Protein 5YQI (pdb70)

Secondary structure (DSSP, 8-state):
--SGGGEEEEEEESS-HHHHHHHHHSS-THHHHHHHHHTT-BSPPPPPS-HHHHSEEEEEEEEE----SEEEEEEEEEEEEEETTTEEEEEEEEE-TTSTTTTSEEEEEEEEEEEETTTEEEEEEEEEEEESS--TTHHHHHHHHHHHHHHHHHHHHHHHHHHTT-

Solvent-accessible surface area: 8958 Å² total; per-residue (Å²): 62,94,61,128,118,62,45,24,55,97,19,64,1,139,6,47,0,14,118,0,0,65,20,4,3,8,145,74,26,58,71,18,48,101,0,5,139,37,21,144,6,80,124,39,40,116,7,41,85,55,0,47,100,126,106,77,4,81,17,12,19,10,46,60,114,182,45,52,89,104,7,104,2,71,6,39,5,35,21,85,70,75,54,64,157,73,73,0,43,0,35,11,40,22,67,15,67,95,24,64,27,0,116,31,8,20,10,38,11,2,18,38,0,32,102,48,157,137,95,7,0,72,0,12,0,32,3,14,20,64,54,117,26,157,16,221,49,74,89,94,25,72,137,46,27,57,61,30,23,38,92,28,4,145,45,4,21,45,21,0,131,112,24,42,86,180

GO terms:
  GO:0160219 cortical endoplasmic reticulum membrane (C, IDA)
  GO:0032541 cortical endoplasmic reticulum (C, IDA)
  GO:0005739 mitochondrion (C, IDA)
  GO:0032934 sterol binding (F, IDA)
  GO:0120015 sterol transfer activity (F, IDA)
  GO:0071944 cell periphery (C, HDA)
  GO:0005737 cytoplasm (C, HDA)
  GO:0015918 sterol transport (P, IMP)
  GO:0032366 intracellular sterol transport (P, IMP)
  GO:0031966 mitochondrial membrane (C, EXP)
  GO:0005789 endoplasmic reticulum membrane (C, EXP)

Nearest PDB structures (foldseek):
  5yqi-assembly1_A  TM=1.006E+00  e=1.179E-33  Saccharomyces cerevisiae
  6cay-assembly1_A  TM=9.845E-01  e=1.698E-27  Saccharomyces cerevisiae
  5yqp-assembly2_B  TM=9.545E-01  e=2.432E-17  Saccharomyces cerevisiae S288C
  5ys0-assembly1_A  TM=9.633E-01  e=7.096E-16  Saccharomyces cerevisiae S288C
  6byd-assembly1_A  TM=9.508E-01  e=9.999E-16  Saccharomyces cerevisiae S288C

Structure (mmCIF, N/CA/C/O backbone):
data_5YQI
#
_entry.id   5YQI
#
_cell.length_a   33.433
_cell.length_b   59.505
_cell.length_c   84.290
_cell.angle_alpha   90.00
_cell.angle_beta   90.00
_cell.angle_gamma   90.00
#
_symmetry.space_group_name_H-M   'P 21 21 21'
#
loop_
_entity.id
_entity.type
_entity.pdbx_description
1 polymer 'Membrane-anchored lipid-binding protein YSP2'
2 water water
#
loop_
_atom_site.group_PDB
_atom_site.id
_atom_site.type_symbol
_atom_site.label_atom_id
_atom_site.label_alt_id
_atom_site.label_comp_id
_atom_site.label_asym_id
_atom_site.label_entity_id
_atom_site.label_seq_id
_atom_site.pdbx_PDB_ins_code
_atom_site.Cartn_x
_atom_site.Cartn_y
_atom_site.Cartn_z
_atom_site.occupancy
_atom_site.B_iso_or_equiv
_atom_site.auth_seq_id
_atom_site.auth_comp_id
_atom_site.auth_asym_id
_atom_site.auth_atom_id
_atom_site.pdbx_PDB_model_num
ATOM 1 N N . ALA A 1 3 ? 8.668 -14.561 -11.176 1.00 42.49 848 ALA A N 1
ATOM 2 C CA . ALA A 1 3 ? 9.139 -13.190 -11.027 1.00 44.87 848 ALA A CA 1
ATOM 3 C C . ALA A 1 3 ? 10.537 -13.132 -10.419 1.00 39.83 848 ALA A C 1
ATOM 4 O O . ALA A 1 3 ? 11.383 -12.335 -10.836 1.00 36.97 848 ALA A O 1
ATOM 6 N N . MET A 1 4 ? 10.775 -13.984 -9.430 1.00 33.57 849 MET A N 1
ATOM 7 C CA . MET A 1 4 ? 12.049 -14.005 -8.715 1.00 28.09 849 MET A CA 1
ATOM 8 C C . MET A 1 4 ? 12.931 -15.136 -9.236 1.00 29.23 849 MET A C 1
ATOM 9 O O . MET A 1 4 ? 13.257 -16.073 -8.530 1.00 28.46 84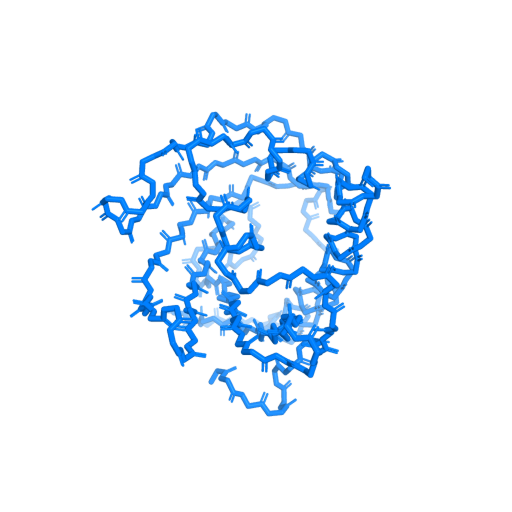9 MET A O 1
ATOM 14 N N . ASP A 1 5 ? 13.312 -15.044 -10.502 1.00 30.07 850 ASP A N 1
ATOM 15 C CA . ASP A 1 5 ? 14.150 -16.071 -11.103 1.00 32.11 850 ASP A CA 1
ATOM 16 C C . ASP A 1 5 ? 15.329 -15.406 -11.801 1.00 32.05 850 ASP A C 1
ATOM 17 O O . ASP A 1 5 ? 15.416 -14.179 -11.896 1.00 27.35 850 ASP A O 1
ATOM 22 N N . ASN A 1 6 ? 16.254 -16.233 -12.286 1.00 30.62 851 ASN A N 1
ATOM 23 C CA . ASN A 1 6 ? 17.476 -15.693 -12.864 1.00 28.26 851 ASN A CA 1
ATOM 24 C C . ASN A 1 6 ? 17.194 -14.858 -14.109 1.00 28.36 851 ASN A C 1
ATOM 25 O O . ASN A 1 6 ? 17.924 -13.898 -14.384 1.00 28.91 851 ASN A O 1
ATOM 30 N N . ASP A 1 7 ? 16.139 -15.193 -14.860 1.00 28.59 852 ASP A N 1
ATOM 31 C CA . ASP A 1 7 ? 15.770 -14.405 -16.033 1.00 32.79 852 ASP A CA 1
ATOM 32 C C . ASP A 1 7 ? 15.447 -12.964 -15.670 1.00 27.34 852 ASP A C 1
ATOM 33 O O . ASP A 1 7 ? 15.591 -12.065 -16.506 1.00 29.63 852 ASP A O 1
ATOM 38 N N . HIS A 1 8 ? 15.009 -12.721 -14.437 1.00 26.49 853 HIS A N 1
ATOM 39 C CA . HIS A 1 8 ? 14.546 -11.398 -14.039 1.00 25.44 853 HIS A CA 1
ATOM 40 C C . HIS A 1 8 ? 15.425 -10.784 -12.960 1.00 25.15 853 HIS A C 1
ATOM 41 O O . HIS A 1 8 ? 15.045 -9.780 -12.351 1.00 22.40 853 HIS A O 1
ATOM 48 N N . LEU A 1 9 ? 16.611 -11.345 -12.745 1.00 23.75 854 LEU A N 1
ATOM 49 C CA . LEU A 1 9 ? 17.531 -10.835 -11.737 1.00 22.60 854 LEU A CA 1
ATOM 50 C C . LEU A 1 9 ? 18.221 -9.576 -12.247 1.00 24.21 854 LEU A C 1
ATOM 51 O O . LEU A 1 9 ? 18.920 -9.602 -13.266 1.00 23.55 854 LEU A O 1
ATOM 56 N N . VAL A 1 10 ? 18.021 -8.472 -11.536 1.00 22.34 855 VAL A N 1
ATOM 57 C CA . VAL A 1 10 ? 18.691 -7.226 -11.877 1.00 20.76 855 VAL A CA 1
ATOM 58 C C . VAL A 1 10 ? 20.099 -7.198 -11.298 1.00 25.22 855 VAL A C 1
ATOM 59 O O . VAL A 1 10 ? 21.073 -6.938 -12.013 1.00 24.57 855 VAL A O 1
ATOM 63 N N . ILE A 1 11 ? 20.229 -7.480 -10.001 1.00 23.24 856 ILE A N 1
ATOM 64 C CA . ILE A 1 11 ? 21.525 -7.384 -9.340 1.00 22.41 856 ILE A CA 1
ATOM 65 C C . ILE A 1 11 ? 21.481 -8.116 -8.010 1.00 23.17 856 ILE A C 1
ATOM 66 O O . ILE A 1 11 ? 20.417 -8.252 -7.393 1.00 23.84 856 ILE A O 1
ATOM 71 N N . GLU A 1 12 ? 22.632 -8.634 -7.593 1.00 25.19 857 GLU A N 1
ATOM 72 C CA . 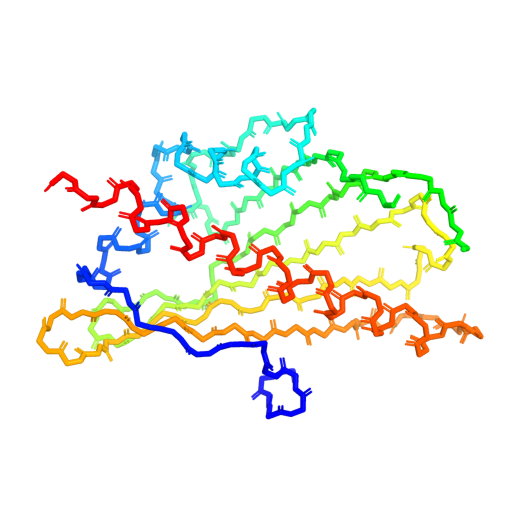GLU A 1 12 ? 22.889 -9.062 -6.224 1.00 23.88 857 GLU A CA 1
ATOM 73 C C . GLU A 1 12 ? 24.075 -8.236 -5.764 1.00 26.45 857 GLU A C 1
ATOM 74 O O . GLU A 1 12 ? 25.118 -8.235 -6.428 1.00 26.38 857 GLU A O 1
ATOM 80 N N . ALA A 1 13 ? 23.914 -7.516 -4.655 1.00 23.11 858 ALA A N 1
ATOM 81 C CA . ALA A 1 13 ? 24.935 -6.585 -4.208 1.00 23.00 858 ALA A CA 1
ATOM 82 C C . ALA A 1 13 ? 25.052 -6.640 -2.695 1.00 24.28 858 ALA A C 1
ATOM 83 O O . ALA A 1 13 ? 24.088 -6.942 -1.988 1.00 24.28 858 ALA A O 1
ATOM 85 N N . ASN A 1 14 ? 26.247 -6.336 -2.205 1.00 24.53 859 ASN A N 1
ATOM 86 C CA . ASN A 1 14 ? 26.509 -6.276 -0.779 1.00 26.15 859 ASN A CA 1
ATOM 87 C C . ASN A 1 14 ? 26.482 -4.831 -0.303 1.00 26.02 859 ASN A C 1
ATOM 88 O O . ASN A 1 14 ? 26.978 -3.931 -0.989 1.00 27.26 859 ASN A O 1
ATOM 93 N N . ILE A 1 15 ? 25.920 -4.613 0.883 1.00 24.29 860 ILE A N 1
ATOM 94 C CA . ILE A 1 15 ? 25.934 -3.304 1.527 1.00 25.81 860 ILE A CA 1
ATOM 95 C C . ILE A 1 15 ? 26.550 -3.475 2.908 1.00 28.50 860 ILE A C 1
ATOM 96 O O . ILE A 1 15 ? 26.154 -4.375 3.657 1.00 24.06 860 ILE A O 1
ATOM 101 N N . ASN A 1 16 ? 27.527 -2.625 3.236 1.00 27.36 861 ASN A N 1
ATOM 102 C CA . ASN A 1 16 ? 28.342 -2.799 4.443 1.00 29.41 861 ASN A CA 1
ATOM 103 C C . ASN A 1 16 ? 27.643 -2.229 5.680 1.00 28.67 861 ASN A C 1
ATOM 104 O O . ASN A 1 16 ? 28.152 -1.344 6.372 1.00 29.25 861 ASN A O 1
ATOM 109 N N . ALA A 1 17 ? 26.460 -2.769 5.963 1.00 22.32 862 ALA A N 1
ATOM 110 C CA . ALA A 1 17 ? 25.677 -2.379 7.129 1.00 22.79 862 ALA A CA 1
ATOM 111 C C . ALA A 1 17 ? 24.767 -3.528 7.505 1.00 22.86 862 ALA A C 1
ATOM 112 O O . ALA A 1 17 ? 24.438 -4.361 6.648 1.00 22.52 862 ALA A O 1
ATOM 114 N N . PRO A 1 18 ? 24.343 -3.622 8.763 1.00 21.41 863 PRO A N 1
ATOM 115 C CA . PRO A 1 18 ? 23.451 -4.711 9.170 1.00 21.07 863 PRO A CA 1
ATOM 116 C C . PRO A 1 18 ? 22.068 -4.605 8.537 1.00 21.70 863 PRO A C 1
ATOM 117 O O . PRO A 1 18 ? 21.621 -3.531 8.122 1.00 21.22 863 PRO A O 1
ATOM 121 N N . LEU A 1 19 ? 21.394 -5.760 8.486 1.00 21.70 864 LEU A N 1
ATOM 122 C CA . LEU A 1 19 ? 20.121 -5.891 7.776 1.00 21.15 864 LEU A CA 1
ATOM 123 C C . LEU A 1 19 ? 19.101 -4.855 8.236 1.00 22.86 864 LEU A C 1
ATOM 124 O O . LEU A 1 19 ? 18.471 -4.180 7.413 1.00 20.27 864 LEU A O 1
ATOM 129 N N . GLY A 1 20 ? 18.924 -4.708 9.553 1.00 21.71 865 GLY A N 1
ATOM 130 C CA . GLY A 1 20 ? 17.895 -3.806 10.042 1.00 22.27 865 GLY A CA 1
ATOM 131 C C . GLY A 1 20 ? 18.196 -2.355 9.726 1.00 20.19 865 GLY A C 1
ATOM 132 O O . GLY A 1 20 ? 17.286 -1.562 9.461 1.00 22.30 865 GLY A O 1
ATOM 133 N N . LYS A 1 21 ? 19.476 -1.986 9.748 1.00 22.56 866 LYS A N 1
ATOM 134 C CA . LYS A 1 21 ? 19.846 -0.607 9.438 1.00 21.96 866 LYS A CA 1
ATOM 135 C C . LYS A 1 21 ? 19.579 -0.277 7.975 1.00 22.71 866 LYS A C 1
ATOM 136 O O . LYS A 1 21 ? 19.028 0.787 7.666 1.00 20.67 866 LYS A O 1
ATOM 142 N N . VAL A 1 22 ? 19.946 -1.183 7.061 1.00 19.17 867 VAL A N 1
ATOM 143 C CA . VAL A 1 22 ? 19.708 -0.939 5.637 1.00 17.55 867 VAL A CA 1
ATOM 144 C C . VAL A 1 22 ? 18.212 -0.830 5.357 1.00 19.72 867 VAL A C 1
ATOM 145 O O . VAL A 1 22 ? 17.752 0.107 4.691 1.00 19.45 867 VAL A O 1
ATOM 149 N N . VAL A 1 23 ? 17.431 -1.791 5.858 1.00 18.78 868 VAL A N 1
ATOM 150 C CA . VAL A 1 23 ? 15.997 -1.797 5.581 1.00 18.68 868 VAL A CA 1
ATOM 151 C C . VAL A 1 23 ? 15.325 -0.568 6.190 1.00 18.38 868 VAL A C 1
ATOM 152 O O . VAL A 1 23 ? 14.522 0.100 5.529 1.00 18.90 868 VAL A O 1
ATOM 156 N N . ASN A 1 24 ? 15.666 -0.226 7.445 1.00 17.20 869 ASN A N 1
ATOM 157 C CA . ASN A 1 24 ? 15.008 0.909 8.085 1.00 16.84 869 ASN A CA 1
ATOM 158 C C . ASN A 1 24 ? 15.500 2.240 7.527 1.00 16.88 869 ASN A C 1
ATOM 159 O O . ASN A 1 24 ? 14.761 3.229 7.565 1.00 18.58 869 ASN A O 1
ATOM 164 N N . LEU A 1 25 ? 16.720 2.282 6.977 1.00 17.43 870 LEU A N 1
ATOM 165 C CA . LEU A 1 25 ? 17.156 3.479 6.260 1.00 17.94 870 LEU A CA 1
ATOM 166 C C . LEU A 1 25 ? 16.217 3.780 5.101 1.00 16.89 870 LEU A C 1
ATOM 167 O O . LEU A 1 25 ? 15.833 4.936 4.881 1.00 16.10 870 LEU A O 1
ATOM 172 N N . LEU A 1 26 ? 15.816 2.744 4.361 1.00 16.62 871 LEU A N 1
ATOM 173 C CA . LEU A 1 26 ? 15.042 2.904 3.137 1.00 16.73 871 LEU A CA 1
ATOM 174 C C . LEU A 1 26 ? 13.545 2.954 3.369 1.00 14.50 871 LEU A C 1
ATOM 175 O O . LEU A 1 26 ? 12.832 3.562 2.570 1.00 15.53 871 LEU A O 1
ATOM 180 N N . TYR A 1 27 ? 13.051 2.320 4.435 1.00 15.96 872 TYR A N 1
ATOM 181 C CA . TYR A 1 27 ? 11.620 2.101 4.605 1.00 17.04 872 TYR A CA 1
ATOM 182 C C . TYR A 1 27 ? 11.113 2.580 5.961 1.00 18.61 872 TYR A C 1
ATOM 183 O O . TYR A 1 27 ? 9.916 2.436 6.251 1.00 19.33 872 TYR A O 1
ATOM 192 N N . GLY A 1 28 ? 11.979 3.156 6.782 1.00 17.35 873 GLY A N 1
ATOM 193 C CA . GLY A 1 28 ? 11.582 3.678 8.074 1.00 18.45 873 GLY A CA 1
ATOM 194 C C . GLY A 1 28 ? 10.959 5.057 8.009 1.00 17.51 873 GLY A C 1
ATOM 195 O O . GLY A 1 28 ? 10.464 5.517 6.974 1.00 17.22 873 GLY A O 1
ATOM 196 N N . GLU A 1 29 ? 11.003 5.738 9.154 1.00 18.11 874 GLU A N 1
ATOM 197 C CA . GLU A 1 29 ? 10.256 6.975 9.316 1.00 18.35 874 GLU A CA 1
ATOM 198 C C . GLU A 1 29 ? 10.985 8.204 8.803 1.00 19.78 874 GLU A C 1
ATOM 199 O O . GLU A 1 29 ? 10.374 9.279 8.749 1.00 20.63 874 GLU A O 1
ATOM 205 N N . ASP A 1 30 ? 12.268 8.095 8.471 1.00 19.56 875 ASP A N 1
ATOM 206 C CA . ASP A 1 30 ? 12.996 9.212 7.864 1.00 17.93 875 ASP A CA 1
ATOM 207 C C . ASP A 1 30 ? 13.030 8.947 6.370 1.00 17.59 875 ASP A C 1
ATOM 208 O O . ASP A 1 30 ? 13.895 8.222 5.873 1.00 18.45 875 ASP A O 1
ATOM 213 N N . VAL A 1 31 ? 12.065 9.534 5.658 1.00 18.07 876 VAL A N 1
ATOM 214 C CA . VAL A 1 31 ? 11.954 9.282 4.223 1.00 15.90 876 VAL A CA 1
ATOM 215 C C . VAL A 1 31 ? 12.934 10.111 3.418 1.00 17.16 876 VAL A C 1
ATOM 216 O O . VAL A 1 31 ? 12.978 9.974 2.188 1.00 18.22 876 VAL A O 1
ATOM 220 N N . SER A 1 32 ? 13.728 10.967 4.064 1.00 17.48 877 SER A N 1
ATOM 221 C CA . SER A 1 32 ? 14.657 11.795 3.309 1.00 18.37 877 SER A CA 1
ATOM 222 C C . SER A 1 32 ? 15.681 10.954 2.561 1.00 19.20 877 SER A C 1
ATOM 223 O O . SER A 1 32 ? 16.152 11.364 1.494 1.00 18.69 877 SER A O 1
ATOM 226 N N . TYR A 1 33 ? 16.026 9.775 3.086 1.00 16.49 878 TYR A N 1
ATOM 227 C CA . TYR A 1 33 ? 17.027 8.951 2.422 1.00 15.83 878 TYR A CA 1
ATOM 228 C C . TYR A 1 33 ? 16.497 8.391 1.110 1.00 17.36 878 TYR A C 1
ATOM 229 O O . TYR A 1 33 ? 17.191 8.443 0.091 1.00 16.68 878 TYR A O 1
ATOM 238 N N . TYR A 1 34 ? 15.273 7.845 1.104 1.00 15.75 879 TYR A N 1
ATOM 239 C CA . TYR A 1 34 ? 14.751 7.365 -0.173 1.00 17.06 879 TYR A CA 1
ATOM 240 C C . TYR A 1 34 ? 14.471 8.523 -1.118 1.00 16.66 879 TYR A C 1
ATOM 241 O O . TYR A 1 34 ? 14.663 8.391 -2.331 1.00 17.08 879 TYR A O 1
ATOM 250 N N . GLU A 1 35 ? 14.068 9.685 -0.591 1.00 17.01 880 GLU A N 1
ATOM 251 C CA . GLU A 1 35 ? 13.878 10.836 -1.469 1.00 17.44 880 GLU A CA 1
ATOM 252 C C . GLU A 1 35 ? 15.199 11.262 -2.101 1.00 18.14 880 GLU A C 1
ATOM 253 O O . GLU A 1 35 ? 15.250 11.576 -3.300 1.00 18.36 880 GLU A O 1
ATOM 259 N N . ARG A 1 36 ? 16.289 11.198 -1.335 1.00 17.41 881 ARG A N 1
ATOM 260 C CA . ARG A 1 36 ? 17.611 11.485 -1.879 1.00 17.13 881 ARG A CA 1
ATOM 261 C C . ARG A 1 36 ? 17.968 10.510 -2.994 1.00 20.37 881 A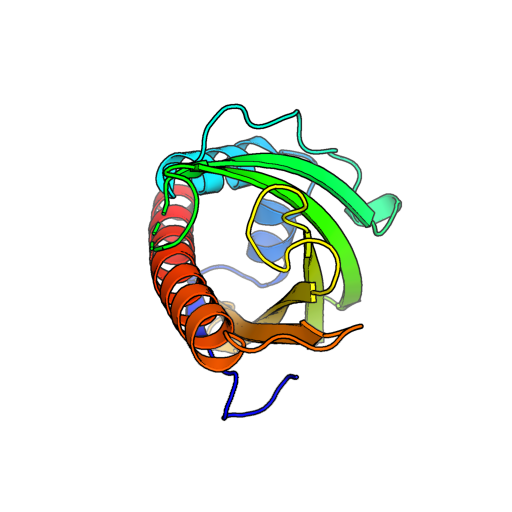RG A C 1
ATOM 262 O O . ARG A 1 36 ? 18.530 10.898 -4.030 1.00 20.02 881 ARG A O 1
ATOM 270 N N . ILE A 1 37 ? 17.657 9.228 -2.795 1.00 16.32 882 ILE A N 1
ATOM 271 C CA . ILE A 1 37 ? 17.936 8.228 -3.823 1.00 16.90 882 ILE A CA 1
ATOM 272 C C . ILE A 1 37 ? 17.153 8.542 -5.091 1.00 18.78 882 ILE A C 1
ATOM 273 O O . ILE A 1 37 ? 17.694 8.499 -6.204 1.00 17.04 882 ILE A O 1
ATOM 278 N N . LEU A 1 38 ? 15.873 8.884 -4.943 1.00 16.63 883 LEU A N 1
ATOM 279 C CA . LEU A 1 38 ? 15.049 9.168 -6.109 1.00 18.11 883 LEU A CA 1
ATOM 280 C C . LEU A 1 38 ? 15.586 10.371 -6.878 1.00 17.77 883 LEU A C 1
ATOM 281 O O . LEU A 1 38 ? 15.616 10.367 -8.114 1.00 19.55 883 LEU A O 1
ATOM 286 N N . LYS A 1 39 ? 16.047 11.401 -6.159 1.00 17.83 884 LYS A N 1
ATOM 287 C CA . LYS A 1 39 ? 16.624 12.558 -6.841 1.00 19.07 884 LYS A CA 1
ATOM 288 C C . LYS A 1 39 ? 17.933 12.205 -7.529 1.00 19.10 884 LYS A C 1
ATOM 289 O O . LYS A 1 39 ? 18.189 12.661 -8.655 1.00 19.85 884 LYS A O 1
ATOM 295 N N . ALA A 1 40 ? 18.765 11.388 -6.881 1.00 19.76 885 ALA A N 1
ATOM 296 C CA . ALA A 1 40 ? 19.997 10.923 -7.505 1.00 18.74 885 ALA A CA 1
ATOM 297 C C . ALA A 1 40 ? 19.716 10.134 -8.775 1.00 20.25 885 ALA A C 1
ATOM 298 O O . ALA A 1 40 ? 20.535 10.142 -9.701 1.00 21.06 885 ALA A O 1
ATOM 300 N N . GLN A 1 41 ? 18.565 9.457 -8.842 1.00 19.12 886 GLN A N 1
ATOM 301 C CA . GLN A 1 41 ? 18.151 8.708 -10.026 1.00 19.61 886 GLN A CA 1
ATOM 302 C C . GLN A 1 41 ? 17.535 9.600 -11.093 1.00 24.07 886 GLN A C 1
ATOM 303 O O . GLN A 1 41 ? 17.060 9.079 -12.112 1.00 22.39 886 GLN A O 1
ATOM 309 N N . LYS A 1 42 ? 17.535 10.919 -10.866 1.00 21.53 887 LYS A N 1
ATOM 310 C CA . LYS A 1 42 ? 17.104 11.948 -11.812 1.00 21.16 887 LYS A CA 1
ATOM 311 C C . LYS A 1 42 ? 15.590 12.092 -11.863 1.00 25.75 887 LYS A C 1
ATOM 312 O O . LYS A 1 42 ? 15.056 12.725 -12.782 1.00 26.15 887 LYS A O 1
ATOM 318 N N . ASN A 1 43 ? 14.876 11.545 -10.884 1.00 21.26 888 ASN A N 1
ATOM 319 C CA . ASN A 1 43 ? 13.449 11.795 -10.766 1.00 21.12 888 ASN A CA 1
ATOM 320 C C . ASN A 1 43 ? 13.201 13.152 -10.120 1.00 24.07 888 ASN A C 1
ATOM 321 O O . ASN A 1 43 ? 14.050 13.700 -9.415 1.00 22.35 888 ASN A O 1
ATOM 326 N N . PHE A 1 44 ? 12.017 13.694 -10.375 1.00 22.79 889 PHE A N 1
ATOM 327 C CA . PHE A 1 44 ? 11.650 14.988 -9.820 1.00 26.01 889 PHE A CA 1
ATOM 328 C C . PHE A 1 44 ? 10.145 15.007 -9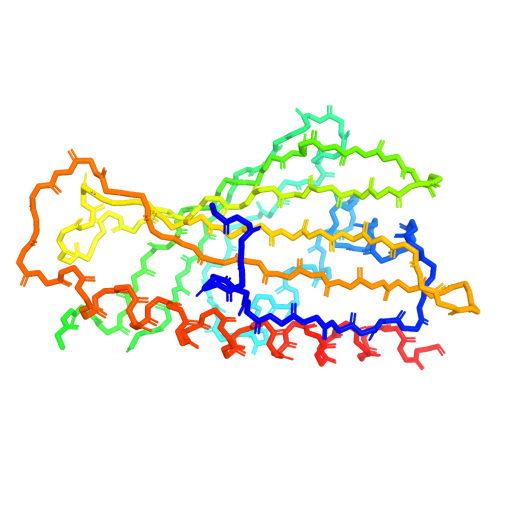.601 1.00 25.87 889 PHE A C 1
ATOM 329 O O . PHE A 1 44 ? 9.443 14.035 -9.896 1.00 24.64 889 PHE A O 1
ATOM 337 N N . GLU A 1 45 ? 9.648 16.126 -9.077 1.00 28.35 890 GLU A N 1
ATOM 338 C CA . GLU A 1 45 ? 8.237 16.245 -8.705 1.00 29.27 890 GLU A CA 1
ATOM 339 C C . GLU A 1 45 ? 7.815 15.094 -7.789 1.00 22.34 890 GLU A C 1
ATOM 340 O O . GLU A 1 45 ? 6.744 14.506 -7.943 1.00 26.62 890 GLU A O 1
ATOM 346 N N . ILE A 1 46 ? 8.676 14.768 -6.830 1.00 25.78 891 ILE A N 1
ATOM 347 C CA . ILE A 1 46 ? 8.441 13.632 -5.939 1.00 23.92 891 ILE A CA 1
ATOM 348 C C . ILE A 1 46 ? 7.432 14.038 -4.874 1.00 22.75 891 ILE A C 1
ATOM 349 O O . ILE A 1 46 ? 7.682 14.968 -4.102 1.00 28.04 891 ILE A O 1
ATOM 354 N N . SER A 1 47 ? 6.309 13.324 -4.803 1.00 21.81 892 SER A N 1
ATOM 355 C CA . SER A 1 47 ? 5.330 13.612 -3.766 1.00 22.99 892 SER A CA 1
ATOM 356 C C . SER A 1 47 ? 5.849 13.099 -2.423 1.00 24.08 892 SER A C 1
ATOM 357 O O . SER A 1 47 ? 6.718 12.230 -2.379 1.00 25.19 892 SER A O 1
ATOM 360 N N . PRO A 1 48 ? 5.358 13.644 -1.311 1.00 25.49 893 PRO A N 1
ATOM 361 C CA . PRO A 1 48 ? 5.890 13.233 -0.002 1.00 24.61 893 PRO A CA 1
ATOM 362 C C . PRO A 1 48 ? 5.729 11.735 0.228 1.00 23.44 893 PRO A C 1
ATOM 363 O O . PRO A 1 48 ? 4.628 11.191 0.130 1.00 25.10 893 PRO A O 1
ATOM 367 N N . ILE A 1 49 ? 6.840 11.067 0.514 1.00 22.49 894 ILE A N 1
ATOM 368 C CA . ILE A 1 49 ? 6.802 9.626 0.762 1.00 18.42 894 ILE A CA 1
ATOM 369 C C . ILE A 1 49 ? 6.205 9.393 2.159 1.00 20.48 894 ILE A C 1
ATOM 370 O O . ILE A 1 49 ? 6.678 9.997 3.126 1.00 21.25 894 ILE A O 1
ATOM 375 N N . PRO A 1 50 ? 5.182 8.561 2.282 1.00 18.26 895 PRO A N 1
ATOM 376 C CA . PRO A 1 50 ? 4.635 8.269 3.615 1.00 18.63 895 PRO A CA 1
ATOM 377 C C . PRO A 1 50 ? 5.712 7.710 4.527 1.00 19.20 895 PRO A C 1
ATOM 378 O O . PRO A 1 50 ? 6.527 6.885 4.116 1.00 18.69 895 PRO A O 1
ATOM 382 N N . ASN A 1 51 ? 5.725 8.183 5.774 1.00 19.94 896 ASN A N 1
ATOM 383 C CA . ASN A 1 51 ? 6.736 7.763 6.731 1.00 19.81 896 ASN A CA 1
ATOM 384 C C . ASN A 1 51 ? 6.301 6.563 7.567 1.00 18.82 896 ASN A C 1
ATOM 385 O O . ASN A 1 51 ? 7.060 6.131 8.441 1.00 20.01 896 ASN A O 1
ATOM 390 N N . ASN A 1 52 ? 5.123 6.003 7.289 1.00 21.83 897 ASN A N 1
ATOM 391 C CA . ASN A 1 52 ? 4.477 5.002 8.133 1.00 23.98 897 ASN A CA 1
ATOM 392 C C . ASN A 1 52 ? 4.445 3.617 7.489 1.00 24.86 897 ASN A C 1
ATOM 393 O O . ASN A 1 52 ? 3.568 2.803 7.795 1.00 24.12 897 ASN A O 1
ATOM 398 N N . PHE A 1 53 ? 5.405 3.328 6.606 1.00 19.62 898 PHE A N 1
ATOM 399 C CA . PHE A 1 53 ? 5.380 2.071 5.860 1.00 20.72 898 PHE A CA 1
ATOM 400 C C . PHE A 1 53 ? 5.465 0.856 6.786 1.00 21.06 898 PHE A C 1
ATOM 401 O O . PHE A 1 53 ? 4.738 -0.132 6.601 1.00 21.56 898 PHE A O 1
ATOM 409 N N . LEU A 1 54 ? 6.342 0.897 7.785 1.00 19.65 899 LEU A N 1
ATOM 410 C CA . LEU A 1 54 ? 6.547 -0.308 8.575 1.00 22.30 899 LEU A CA 1
ATOM 411 C C . LEU A 1 54 ? 5.349 -0.638 9.456 1.00 23.45 899 LEU A C 1
ATOM 412 O O . LEU A 1 54 ? 5.218 -1.792 9.878 1.00 29.73 899 LEU A O 1
ATOM 417 N N . THR A 1 55 ? 4.469 0.329 9.733 1.00 21.98 900 THR A N 1
ATOM 418 C CA . THR A 1 55 ? 3.235 0.006 10.448 1.00 22.43 900 THR A CA 1
ATOM 419 C C . THR A 1 55 ? 2.085 -0.310 9.502 1.00 21.99 900 THR A C 1
ATOM 420 O O . THR A 1 55 ? 1.323 -1.255 9.739 1.00 24.20 900 THR A O 1
ATOM 424 N N . LYS A 1 56 ? 1.937 0.472 8.432 1.00 21.02 901 LYS A N 1
ATOM 425 C CA . LYS A 1 56 ? 0.811 0.269 7.531 1.00 20.06 901 LYS A CA 1
ATOM 426 C C . LYS A 1 56 ? 1.024 -0.898 6.576 1.00 21.75 901 LYS A C 1
ATOM 427 O O . LYS A 1 56 ? 0.042 -1.445 6.066 1.00 23.27 901 LYS A O 1
ATOM 433 N N . LYS A 1 57 ? 2.277 -1.285 6.327 1.00 22.26 902 LYS A N 1
ATOM 434 C CA . LYS A 1 57 ? 2.693 -2.336 5.398 1.00 21.26 902 LYS A CA 1
ATOM 435 C C . LYS A 1 57 ? 2.512 -1.928 3.942 1.00 18.95 902 LYS A C 1
ATOM 436 O O . LYS A 1 57 ? 2.645 -2.773 3.041 1.00 19.95 902 LYS A O 1
ATOM 442 N N . ILE A 1 58 ? 2.218 -0.654 3.685 1.00 18.36 903 ILE A N 1
ATOM 443 C CA . ILE A 1 58 ? 2.048 -0.136 2.336 1.00 19.91 903 ILE A CA 1
ATOM 444 C C . ILE A 1 58 ? 2.418 1.339 2.357 1.00 20.58 903 ILE A C 1
ATOM 445 O O . ILE A 1 58 ? 2.228 2.030 3.363 1.00 18.22 903 ILE A O 1
ATOM 450 N N . ARG A 1 59 ? 2.966 1.824 1.247 1.00 17.44 904 ARG A N 1
ATOM 451 C CA . ARG A 1 59 ? 3.029 3.266 1.046 1.00 17.14 904 ARG A CA 1
ATOM 452 C C . ARG A 1 59 ? 2.869 3.550 -0.436 1.00 19.94 904 ARG A C 1
ATOM 453 O O . ARG A 1 59 ? 3.382 2.803 -1.274 1.00 19.15 904 ARG A O 1
ATOM 461 N N . ASP A 1 60 ? 2.126 4.611 -0.743 1.00 18.96 905 ASP A N 1
ATOM 462 C CA . ASP A 1 60 ? 1.948 5.101 -2.102 1.00 18.14 905 ASP A CA 1
ATOM 463 C C . ASP A 1 60 ? 2.541 6.492 -2.226 1.00 20.19 905 ASP A C 1
ATOM 464 O O . ASP A 1 60 ? 2.405 7.325 -1.321 1.00 21.31 905 ASP A O 1
ATOM 469 N N . TYR A 1 61 ? 3.189 6.736 -3.356 1.00 18.86 906 TYR A N 1
ATOM 470 C CA . TYR A 1 61 ? 3.646 8.073 -3.701 1.00 18.85 906 TYR A CA 1
ATOM 471 C C . TYR A 1 61 ? 3.829 8.108 -5.209 1.00 20.03 906 TYR A C 1
ATOM 472 O O . TYR A 1 61 ? 3.511 7.144 -5.904 1.00 19.94 906 TYR A O 1
ATOM 481 N N . ALA A 1 62 ? 4.315 9.238 -5.712 1.00 19.57 907 ALA A N 1
ATOM 482 C CA . ALA A 1 62 ? 4.482 9.404 -7.146 1.00 21.04 907 ALA A CA 1
ATOM 483 C C . ALA A 1 62 ? 5.666 10.313 -7.419 1.00 21.84 907 AL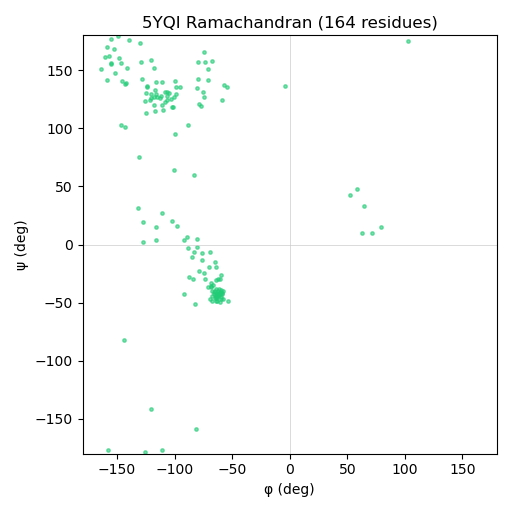A A C 1
ATOM 484 O O . ALA A 1 62 ? 6.102 11.076 -6.555 1.00 21.65 907 ALA A O 1
ATOM 486 N N . TYR A 1 63 ? 6.170 10.229 -8.649 1.00 19.75 908 TYR A N 1
ATOM 487 C CA . TYR A 1 63 ? 7.201 11.145 -9.107 1.00 21.00 908 TYR A CA 1
ATOM 488 C C . TYR A 1 63 ? 7.186 11.150 -10.625 1.00 21.63 908 TYR A C 1
ATOM 489 O O . TYR A 1 63 ? 6.522 10.333 -11.262 1.00 21.68 908 TYR A O 1
ATOM 498 N N . THR A 1 64 ? 7.922 12.093 -11.197 1.00 24.97 909 THR A N 1
ATOM 499 C CA . THR A 1 64 ? 8.089 12.180 -12.640 1.00 24.55 909 THR A CA 1
ATOM 500 C C . THR A 1 64 ? 9.477 11.686 -13.020 1.00 23.94 909 THR A C 1
ATOM 501 O O . THR A 1 64 ? 10.474 12.104 -12.418 1.00 23.43 909 THR A O 1
ATOM 505 N N . LYS A 1 65 ? 9.534 10.787 -14.007 1.00 22.96 910 LYS A N 1
ATOM 506 C CA . LYS A 1 65 ? 10.763 10.142 -14.447 1.00 23.24 910 LYS A CA 1
ATOM 507 C C . LYS A 1 65 ? 11.091 10.550 -15.872 1.00 27.47 910 LYS A C 1
ATOM 508 O O . LYS A 1 65 ? 10.236 10.407 -16.759 1.00 30.49 910 LYS A O 1
ATOM 514 N N . PRO A 1 66 ? 12.297 11.047 -16.141 1.00 28.54 911 PRO A N 1
ATOM 515 C CA . PRO A 1 66 ? 12.657 11.371 -17.527 1.00 29.60 911 PRO A CA 1
ATOM 516 C C . PRO A 1 66 ? 12.852 10.104 -18.348 1.00 30.16 911 PRO A C 1
ATOM 517 O O . PRO A 1 66 ? 13.374 9.098 -17.860 1.00 30.86 911 PRO A O 1
ATOM 521 N N . LEU A 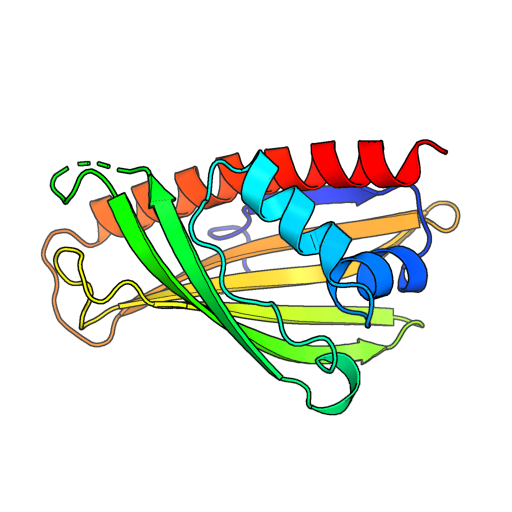1 67 ? 12.401 10.150 -19.602 1.00 32.91 912 LEU A N 1
ATOM 522 C CA . LEU A 1 67 ? 12.532 9.009 -20.506 1.00 31.89 912 LEU A CA 1
ATOM 523 C C . LEU A 1 67 ? 13.333 9.399 -21.739 1.00 35.95 912 LEU A C 1
ATOM 524 O O . LEU A 1 67 ? 13.278 10.543 -22.181 1.00 36.67 912 LEU A O 1
ATOM 529 N N . ILE A 1 71 ? 10.376 5.950 -28.968 1.00 43.22 916 ILE A N 1
ATOM 530 C CA . ILE A 1 71 ? 8.940 5.742 -28.839 1.00 40.36 916 ILE A CA 1
ATOM 531 C C . ILE A 1 71 ? 8.525 6.121 -27.426 1.00 46.36 916 ILE A C 1
ATOM 532 O O . ILE A 1 71 ? 9.210 5.782 -26.458 1.00 44.98 916 ILE A O 1
ATOM 537 N N . GLY A 1 72 ? 7.410 6.836 -27.311 1.00 44.44 917 GLY A N 1
ATOM 538 C CA . GLY A 1 72 ? 6.884 7.220 -26.024 1.00 39.44 917 GLY A CA 1
ATOM 539 C C . GLY A 1 72 ? 7.168 8.671 -25.700 1.00 41.82 917 GLY A C 1
ATOM 540 O O . GLY A 1 72 ? 7.847 9.379 -26.450 1.00 40.09 917 GLY A O 1
ATOM 541 N N . PRO A 1 73 ? 6.640 9.145 -24.573 1.00 41.03 918 PRO A N 1
ATOM 542 C CA . PRO A 1 73 ? 6.913 10.523 -24.150 1.00 37.47 918 PRO A CA 1
ATOM 543 C C . PRO A 1 73 ? 8.329 10.676 -23.611 1.00 38.49 918 PRO A C 1
ATOM 544 O O . PRO A 1 73 ? 9.031 9.705 -23.324 1.00 35.77 918 PRO A O 1
ATOM 548 N N . SER A 1 74 ? 8.745 11.938 -23.486 1.00 37.93 919 SER A N 1
ATOM 549 C CA . SER A 1 74 ? 10.071 12.252 -22.967 1.00 34.81 919 SER A CA 1
ATOM 550 C C . SER A 1 74 ? 10.150 12.084 -21.457 1.00 38.60 919 SER A C 1
ATOM 551 O O . SER A 1 74 ? 11.252 12.080 -20.898 1.00 37.19 919 SER A O 1
ATOM 554 N N . LYS A 1 75 ? 9.006 11.963 -20.796 1.00 33.94 920 LYS A N 1
ATOM 555 C CA . LYS A 1 75 ? 8.929 11.783 -19.357 1.00 35.11 920 LYS A CA 1
ATOM 556 C C . LYS A 1 75 ? 7.554 11.216 -19.061 1.00 37.17 920 LYS A C 1
ATOM 557 O O . LYS A 1 75 ? 6.639 11.312 -19.883 1.00 37.52 920 LYS A O 1
ATOM 563 N N . THR A 1 76 ? 7.406 10.621 -17.882 1.00 32.25 921 THR A N 1
ATOM 564 C CA . THR A 1 76 ? 6.069 10.197 -17.508 1.00 32.75 921 THR A CA 1
ATOM 565 C C . THR A 1 76 ? 5.955 10.113 -15.995 1.00 31.88 921 THR A C 1
ATOM 566 O O . THR A 1 76 ? 6.948 9.966 -15.275 1.00 28.25 921 THR A O 1
ATOM 570 N N . LYS A 1 77 ? 4.716 10.221 -15.534 1.00 30.97 922 LYS A N 1
ATOM 571 C CA . LYS A 1 77 ? 4.405 10.099 -14.124 1.00 28.09 922 LYS A CA 1
ATOM 572 C C . LYS A 1 77 ? 4.473 8.634 -13.716 1.00 29.35 922 LYS A C 1
ATOM 573 O O . LYS A 1 77 ? 3.925 7.758 -14.395 1.00 30.06 922 LYS A O 1
ATOM 579 N N . CYS A 1 78 ? 5.181 8.368 -12.628 1.00 25.52 923 CYS A N 1
ATOM 580 C CA . CYS A 1 78 ? 5.265 7.036 -12.050 1.00 24.31 923 CYS A CA 1
ATOM 581 C C . CYS A 1 78 ? 4.439 7.014 -10.775 1.00 22.85 923 CYS A C 1
ATOM 582 O O . CYS A 1 78 ? 4.646 7.846 -9.895 1.00 25.40 923 CYS A O 1
ATOM 585 N N . LEU A 1 79 ? 3.490 6.089 -10.693 1.00 21.54 924 LEU A N 1
ATOM 586 C CA . LEU A 1 79 ? 2.706 5.882 -9.483 1.00 21.33 924 LEU A CA 1
ATOM 587 C C . LEU A 1 79 ? 3.258 4.657 -8.769 1.00 21.31 924 LEU A C 1
ATOM 588 O O . LEU A 1 79 ? 3.221 3.552 -9.324 1.00 20.95 924 LEU A O 1
ATOM 593 N N . ILE A 1 80 ? 3.756 4.843 -7.542 1.00 19.05 925 ILE A N 1
ATOM 594 C CA . ILE A 1 80 ? 4.485 3.801 -6.814 1.00 20.24 925 ILE A CA 1
ATOM 595 C C . ILE A 1 80 ? 3.619 3.252 -5.690 1.00 19.00 925 ILE A C 1
ATOM 596 O O . ILE A 1 80 ? 3.075 4.020 -4.888 1.00 19.53 925 ILE A O 1
ATOM 601 N N . THR A 1 81 ? 3.525 1.923 -5.607 1.00 18.43 926 THR A N 1
ATOM 602 C CA . THR A 1 81 ? 2.950 1.257 -4.438 1.00 17.91 926 THR A CA 1
ATOM 603 C C . THR A 1 81 ? 3.968 0.261 -3.895 1.00 20.68 926 THR A C 1
ATOM 604 O O . THR A 1 81 ? 4.266 -0.739 -4.555 1.00 20.39 926 THR A O 1
ATOM 608 N N . ASP A 1 82 ? 4.488 0.535 -2.697 1.00 17.13 927 ASP A N 1
ATOM 609 C CA . ASP A 1 82 ? 5.358 -0.383 -1.967 1.00 17.20 927 ASP A CA 1
ATOM 610 C C . ASP A 1 82 ? 4.511 -1.188 -0.995 1.00 18.85 927 ASP A C 1
ATOM 611 O O . ASP A 1 82 ? 3.703 -0.610 -0.267 1.00 19.19 927 ASP A O 1
ATOM 616 N N . THR A 1 83 ? 4.738 -2.499 -0.932 1.00 17.52 928 THR A N 1
ATOM 617 C CA . THR A 1 83 ? 4.113 -3.306 0.112 1.00 18.45 928 THR A CA 1
ATOM 618 C C . THR A 1 83 ? 5.169 -4.134 0.831 1.00 19.12 928 THR A C 1
ATOM 619 O O . THR A 1 83 ? 6.113 -4.637 0.213 1.00 19.35 928 THR A O 1
ATOM 623 N N . LEU A 1 84 ? 5.000 -4.277 2.144 1.00 15.86 929 LEU A N 1
ATOM 624 C CA . LEU A 1 84 ? 5.926 -5.047 2.968 1.00 17.72 929 LEU A CA 1
ATOM 625 C C . LEU A 1 84 ? 5.453 -6.496 2.952 1.00 21.86 929 LEU A C 1
ATOM 626 O O . LEU A 1 84 ? 4.481 -6.852 3.622 1.00 23.33 929 LEU A O 1
ATOM 631 N N . GLU A 1 85 ? 6.134 -7.330 2.177 1.00 18.42 930 GLU A N 1
ATOM 632 C CA . GLU A 1 85 ? 5.714 -8.719 2.012 1.00 20.88 930 GLU A CA 1
ATOM 633 C C . GLU A 1 85 ? 6.218 -9.625 3.123 1.00 24.94 930 GLU A C 1
ATOM 634 O O . GLU A 1 85 ? 5.547 -10.609 3.462 1.00 25.65 930 GLU A O 1
ATOM 640 N N . HIS A 1 86 ? 7.373 -9.307 3.707 1.00 20.69 931 HIS A N 1
ATOM 641 C CA . HIS A 1 86 ? 7.971 -10.101 4.766 1.00 22.61 931 HIS A CA 1
ATOM 642 C C . HIS A 1 86 ? 8.933 -9.207 5.524 1.00 20.76 931 HIS A C 1
ATOM 643 O O . HIS A 1 86 ? 9.623 -8.394 4.905 1.00 20.89 931 HIS A O 1
ATOM 650 N N . TYR A 1 87 ? 8.985 -9.349 6.849 1.00 19.84 932 TYR A N 1
ATOM 651 C CA . TYR A 1 87 ? 9.938 -8.565 7.644 1.00 21.99 932 TYR A CA 1
ATOM 652 C C . TYR A 1 87 ? 10.371 -9.436 8.819 1.00 24.66 932 TYR A C 1
ATOM 653 O O . TYR A 1 87 ? 9.623 -9.589 9.785 1.00 23.76 932 TYR A O 1
ATOM 662 N N . ASP A 1 88 ? 11.577 -9.996 8.731 1.00 23.11 933 ASP A N 1
ATOM 663 C CA . ASP A 1 88 ? 12.129 -10.834 9.797 1.00 24.73 933 ASP A CA 1
ATOM 664 C C . ASP A 1 88 ? 13.625 -10.537 9.862 1.00 23.82 933 ASP A C 1
ATOM 665 O O . ASP A 1 88 ? 14.398 -11.038 9.038 1.00 25.48 933 ASP A O 1
ATOM 670 N N . LEU A 1 89 ? 14.029 -9.722 10.839 1.00 27.03 934 LEU A N 1
ATOM 671 C CA . LEU A 1 89 ? 15.418 -9.288 10.911 1.00 26.71 934 LEU A CA 1
ATOM 672 C C . LEU A 1 89 ? 16.374 -10.415 11.289 1.00 29.12 934 LEU A C 1
ATOM 673 O O . LEU A 1 89 ? 17.591 -10.208 11.251 1.00 30.14 934 LEU A O 1
ATOM 678 N N . GLU A 1 90 ? 15.866 -11.595 11.630 1.00 28.76 935 GLU A N 1
ATOM 679 C CA . GLU A 1 90 ? 16.712 -12.768 11.791 1.00 33.64 935 GLU A CA 1
ATOM 680 C C . GLU A 1 90 ? 16.898 -13.527 10.487 1.00 29.85 935 GLU A C 1
ATOM 681 O O . GLU A 1 90 ? 17.654 -14.503 10.459 1.00 31.49 935 GLU A O 1
ATOM 687 N N . ASP A 1 91 ? 16.253 -13.089 9.402 1.00 26.94 936 ASP A N 1
ATOM 688 C CA . ASP A 1 91 ? 16.203 -13.884 8.181 1.00 25.92 936 ASP A CA 1
ATOM 689 C C . ASP A 1 91 ? 16.267 -13.006 6.934 1.00 24.35 936 ASP A C 1
ATOM 690 O O . ASP A 1 91 ? 17.336 -12.852 6.333 1.00 25.06 936 ASP A O 1
ATOM 695 N N . TYR A 1 92 ? 15.135 -12.435 6.526 1.00 23.35 937 TYR A N 1
ATOM 696 C CA . TYR A 1 92 ? 15.121 -11.583 5.344 1.00 22.64 937 TYR A CA 1
ATOM 697 C C . TYR A 1 92 ? 13.933 -10.627 5.407 1.00 23.35 937 TYR A C 1
ATOM 698 O O . TYR A 1 92 ? 12.970 -10.828 6.155 1.00 21.13 937 TYR A O 1
ATOM 707 N N . VAL A 1 93 ? 14.021 -9.569 4.600 1.00 17.83 938 VAL A N 1
ATOM 708 C CA . VAL A 1 93 ? 12.935 -8.615 4.419 1.00 17.67 938 VAL A CA 1
ATOM 709 C C . VAL A 1 93 ? 12.634 -8.555 2.930 1.00 18.59 938 VAL A C 1
ATOM 710 O O . VAL A 1 93 ? 13.559 -8.532 2.114 1.00 19.32 938 VAL A O 1
ATOM 714 N N . LYS A 1 94 ? 11.350 -8.556 2.569 1.00 17.36 939 LYS A N 1
ATOM 715 C CA . LYS A 1 94 ? 10.954 -8.485 1.163 1.00 16.34 939 LYS A CA 1
ATOM 716 C C . LYS A 1 94 ? 9.997 -7.325 0.962 1.00 18.19 939 LYS A C 1
ATOM 717 O O . LYS A 1 94 ? 8.955 -7.259 1.620 1.00 18.85 939 LYS A O 1
ATOM 723 N N . VAL A 1 95 ? 10.348 -6.418 0.050 1.00 16.77 940 VAL A N 1
ATOM 724 C CA . VAL A 1 95 ? 9.483 -5.314 -0.342 1.00 16.61 940 VAL A CA 1
ATOM 725 C C . VAL A 1 95 ? 9.125 -5.488 -1.806 1.00 17.24 940 VAL A C 1
ATOM 726 O O . VAL A 1 95 ? 10.006 -5.693 -2.649 1.00 18.43 940 VAL A O 1
ATOM 730 N N . LEU A 1 96 ? 7.839 -5.406 -2.104 1.00 16.56 941 LEU A N 1
ATOM 731 C CA . LEU A 1 96 ? 7.343 -5.414 -3.470 1.00 17.34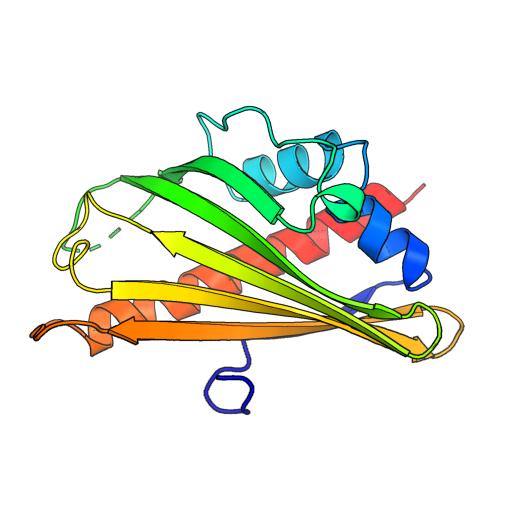 941 LEU A CA 1
ATOM 732 C C . LEU A 1 96 ? 6.980 -3.988 -3.859 1.00 19.31 941 LEU A C 1
ATOM 733 O O . LEU A 1 96 ? 6.199 -3.335 -3.161 1.00 19.75 941 LEU A O 1
ATOM 738 N N . SER A 1 97 ? 7.543 -3.506 -4.968 1.00 18.22 942 SER A N 1
ATOM 739 C CA . SER A 1 97 ? 7.256 -2.160 -5.463 1.00 18.03 942 SER A CA 1
ATOM 740 C C . SER A 1 97 ? 6.590 -2.265 -6.828 1.00 20.75 942 SER A C 1
ATOM 741 O O . SER A 1 97 ? 7.217 -2.712 -7.796 1.00 24.43 942 SER A O 1
ATOM 744 N N . ILE A 1 98 ? 5.338 -1.837 -6.915 1.00 17.43 943 ILE A N 1
ATOM 745 C CA . ILE A 1 98 ? 4.614 -1.793 -8.186 1.00 19.07 943 ILE A CA 1
ATOM 746 C C . ILE A 1 98 ? 4.662 -0.373 -8.737 1.00 23.46 943 ILE A C 1
ATOM 747 O O . ILE A 1 98 ? 4.338 0.593 -8.031 1.00 21.80 943 ILE A O 1
ATOM 752 N N . THR A 1 99 ? 5.054 -0.240 -10.005 1.00 20.65 944 THR A N 1
ATOM 753 C CA . THR A 1 99 ? 5.035 1.042 -10.688 1.00 22.20 944 THR A CA 1
ATOM 754 C C . THR A 1 99 ? 3.973 1.008 -11.774 1.00 23.12 944 THR A C 1
ATOM 755 O O . THR A 1 99 ? 3.951 0.090 -12.599 1.00 23.88 944 THR A O 1
ATOM 759 N N . LYS A 1 100 ? 3.094 2.003 -11.770 1.00 21.24 945 LYS A N 1
ATOM 760 C CA . LYS A 1 100 ? 2.124 2.185 -12.838 1.00 23.53 945 LYS A CA 1
ATOM 761 C C . LYS A 1 100 ? 2.479 3.437 -13.627 1.00 23.96 945 LYS A C 1
ATOM 762 O O . LYS A 1 100 ? 2.871 4.456 -13.049 1.00 25.99 945 LYS A O 1
ATOM 768 N N . ASN A 1 101 ? 2.334 3.353 -14.953 1.00 26.53 946 ASN A N 1
ATOM 769 C CA . ASN A 1 101 ? 2.657 4.445 -15.872 1.00 29.28 946 ASN A CA 1
ATOM 770 C C . ASN A 1 101 ? 1.478 4.647 -16.811 1.00 32.46 946 ASN A C 1
ATOM 771 O O . ASN A 1 101 ? 1.528 4.265 -17.988 1.00 30.78 946 ASN A O 1
ATOM 776 N N . PRO A 1 102 ? 0.395 5.257 -16.327 1.00 33.91 947 PRO A N 1
ATOM 777 C CA . PRO A 1 102 ? -0.808 5.374 -17.164 1.00 36.46 947 PRO A CA 1
ATOM 778 C C . PRO A 1 102 ? -0.622 6.247 -18.395 1.00 39.82 947 PRO A C 1
ATOM 779 O O . PRO A 1 102 ? -1.448 6.166 -19.313 1.00 40.78 947 PRO A O 1
ATOM 783 N N . ASP A 1 103 ? 0.442 7.051 -18.462 1.00 33.93 948 ASP A N 1
ATOM 784 C CA . ASP A 1 103 ? 0.620 8.035 -19.523 1.00 37.91 948 ASP A CA 1
ATOM 785 C C . ASP A 1 103 ? 1.608 7.592 -20.604 1.00 39.69 948 ASP A C 1
ATOM 786 O O . ASP A 1 103 ? 2.123 8.440 -21.341 1.00 41.92 948 ASP A O 1
ATOM 791 N N . VAL A 1 104 ? 1.878 6.301 -20.725 1.00 34.26 949 VAL A N 1
ATOM 792 C CA . VAL A 1 104 ? 2.772 5.803 -21.772 1.00 35.54 949 VAL A CA 1
ATOM 793 C C . VAL A 1 104 ? 1.995 4.834 -22.635 1.00 36.81 949 VAL A C 1
ATOM 794 O O . VAL A 1 104 ? 0.950 4.298 -22.215 1.00 34.00 949 VAL A O 1
ATOM 798 N N . PRO A 1 105 ? 2.447 4.587 -23.867 1.00 34.75 950 PRO A N 1
ATOM 799 C CA . PRO A 1 105 ? 1.787 3.596 -24.722 1.00 33.16 950 PRO A CA 1
ATOM 800 C C . PRO A 1 105 ? 1.681 2.244 -24.035 1.00 34.01 950 PRO A C 1
ATOM 801 O O . PRO A 1 105 ? 2.633 1.770 -23.410 1.00 33.86 950 PRO A O 1
ATOM 805 N N . SER A 1 106 ? 0.506 1.629 -24.152 1.00 31.91 951 SER A N 1
ATOM 806 C CA . SER A 1 106 ? 0.136 0.394 -23.471 1.00 32.44 951 SER A CA 1
ATOM 807 C C . SER A 1 106 ? 0.132 0.548 -21.952 1.00 29.01 951 SER A C 1
ATOM 808 O O . SER A 1 106 ? -0.015 -0.445 -21.236 1.00 30.86 951 SER A O 1
ATOM 811 N N . GLY A 1 107 ? 0.254 1.777 -21.446 1.00 29.51 952 GLY A N 1
ATOM 812 C CA . GLY A 1 107 ? 0.383 2.004 -20.015 1.00 32.57 952 GLY A CA 1
ATOM 813 C C . GLY A 1 107 ? -0.829 1.593 -19.210 1.00 33.01 952 GLY A C 1
ATOM 814 O O . GLY A 1 107 ? -0.720 1.394 -17.995 1.00 33.51 952 GLY A O 1
ATOM 815 N N . ASN A 1 108 ? -1.981 1.454 -19.856 1.00 35.58 953 ASN A N 1
ATOM 816 C CA . ASN A 1 108 ? -3.183 1.005 -19.171 1.00 37.73 953 ASN A CA 1
ATOM 817 C C . ASN A 1 108 ? -3.272 -0.512 -19.046 1.00 35.44 953 ASN A C 1
ATOM 818 O O . ASN A 1 108 ? -4.184 -1.004 -18.371 1.00 35.57 953 ASN A O 1
ATOM 823 N N . ILE A 1 109 ? -2.357 -1.268 -19.655 1.00 29.65 954 ILE A N 1
ATOM 824 C CA . ILE A 1 109 ? -2.459 -2.724 -19.611 1.00 31.22 954 ILE A CA 1
ATOM 825 C C . ILE A 1 109 ? -1.174 -3.389 -19.125 1.00 27.22 954 ILE A C 1
ATOM 826 O O . ILE A 1 109 ? -0.963 -4.584 -19.361 1.00 27.36 954 ILE A O 1
ATOM 831 N N . PHE A 1 110 ? -0.305 -2.643 -18.445 1.00 27.72 955 PHE A N 1
ATOM 832 C CA . PHE A 1 110 ? 0.796 -3.289 -17.741 1.00 24.41 955 PHE A CA 1
ATOM 833 C C . PHE A 1 110 ? 1.124 -2.524 -16.471 1.00 23.38 955 PHE A C 1
ATOM 834 O O . PHE A 1 110 ? 0.825 -1.333 -16.344 1.00 25.27 955 PHE A O 1
ATOM 842 N N . SER A 1 111 ? 1.729 -3.245 -15.533 1.00 26.80 956 SER A N 1
ATOM 843 C CA . SER A 1 111 ? 2.382 -2.675 -14.368 1.00 24.34 956 SER A CA 1
ATOM 844 C C . SER A 1 111 ? 3.782 -3.264 -14.271 1.00 23.91 956 SER A C 1
ATOM 845 O O . SER A 1 111 ? 4.066 -4.346 -14.789 1.00 23.98 956 SER A O 1
ATOM 848 N N . VAL A 1 112 ? 4.661 -2.543 -13.589 1.00 22.04 957 VAL A N 1
ATOM 849 C CA . VAL A 1 112 ? 6.049 -2.952 -13.425 1.00 19.78 957 VAL A CA 1
ATOM 850 C C . VAL A 1 112 ? 6.237 -3.393 -11.985 1.00 24.06 957 VAL A C 1
ATOM 851 O O . VAL A 1 112 ? 5.837 -2.680 -11.056 1.00 22.13 957 VAL A O 1
ATOM 855 N N . LYS A 1 113 ? 6.841 -4.559 -11.803 1.00 22.81 958 LYS A N 1
ATOM 856 C CA . LYS A 1 113 ? 6.985 -5.168 -10.490 1.00 22.92 958 LYS A CA 1
ATOM 857 C C . LYS A 1 113 ? 8.471 -5.284 -10.187 1.00 24.36 958 LYS A C 1
ATOM 858 O O . LYS A 1 113 ? 9.215 -5.923 -10.935 1.00 23.42 958 LYS A O 1
ATOM 864 N N . THR A 1 114 ? 8.911 -4.651 -9.106 1.00 20.58 959 THR A N 1
ATOM 865 C CA . THR A 1 114 ? 10.300 -4.712 -8.684 1.00 19.83 959 THR A CA 1
ATOM 866 C C . THR A 1 114 ? 10.318 -5.296 -7.285 1.00 19.98 959 THR A C 1
ATOM 867 O O . THR A 1 114 ? 9.600 -4.820 -6.399 1.00 19.88 959 THR A O 1
ATOM 871 N N . VAL A 1 115 ? 11.087 -6.353 -7.097 1.00 17.64 960 VAL A N 1
ATOM 872 C CA . VAL A 1 115 ? 11.202 -7.002 -5.799 1.00 17.90 960 VAL A CA 1
ATOM 873 C C . VAL A 1 115 ? 12.560 -6.664 -5.206 1.00 20.98 960 VAL A C 1
ATOM 874 O O . VAL A 1 115 ? 13.592 -6.838 -5.866 1.00 20.05 960 VAL A O 1
ATOM 878 N N . PHE A 1 116 ? 12.559 -6.166 -3.965 1.00 17.20 961 PHE A N 1
ATOM 879 C CA . PHE A 1 116 ? 13.773 -5.909 -3.197 1.00 18.49 961 PHE A CA 1
ATOM 880 C C . PHE A 1 116 ? 13.812 -6.934 -2.073 1.00 17.08 961 PHE A C 1
ATOM 881 O O . PHE A 1 116 ? 12.937 -6.935 -1.199 1.00 18.48 961 PHE A O 1
ATOM 889 N N . LEU A 1 117 ? 14.822 -7.802 -2.108 1.00 19.17 962 LEU A N 1
ATOM 890 C CA . LEU A 1 117 ? 15.045 -8.830 -1.098 1.00 18.91 962 LEU A CA 1
ATOM 891 C C . LEU A 1 117 ? 16.299 -8.461 -0.324 1.00 20.21 962 LEU A C 1
ATOM 892 O O . LEU A 1 117 ? 17.371 -8.326 -0.919 1.00 23.02 962 LEU A O 1
ATOM 897 N N . PHE A 1 118 ? 16.165 -8.276 0.985 1.00 16.39 963 PHE A N 1
ATOM 898 C CA . PHE A 1 118 ? 17.289 -7.952 1.861 1.00 16.71 963 PHE A CA 1
ATOM 899 C C . PHE A 1 118 ? 17.526 -9.130 2.794 1.00 19.14 963 PHE A C 1
ATOM 900 O O . PHE A 1 118 ? 16.610 -9.547 3.505 1.00 20.58 963 PHE A O 1
ATOM 908 N N . SER A 1 119 ? 18.754 -9.632 2.824 1.00 19.41 964 SER A N 1
ATOM 909 C CA . SER A 1 119 ? 19.080 -10.758 3.693 1.00 18.05 964 SER A CA 1
ATOM 910 C C . SER A 1 119 ? 20.450 -10.534 4.312 1.00 21.44 964 SER A C 1
ATOM 911 O O . SER A 1 119 ? 21.151 -9.569 4.001 1.00 20.74 964 SER A O 1
ATOM 914 N N . TRP A 1 120 ? 20.844 -11.451 5.192 1.00 24.10 965 TRP A N 1
ATOM 915 C CA . TRP A 1 120 ? 22.119 -11.296 5.878 1.00 22.42 965 TRP A CA 1
ATOM 916 C C . TRP A 1 120 ? 23.267 -11.739 4.986 1.00 23.84 965 TRP A C 1
ATOM 917 O O . TRP A 1 120 ? 23.158 -12.715 4.236 1.00 26.34 965 TRP A O 1
ATOM 928 N N . ASP A 1 121 ? 24.376 -11.016 5.077 1.00 23.93 966 ASP A N 1
ATOM 929 C CA . ASP A 1 121 ? 25.602 -11.365 4.384 1.00 23.62 966 ASP A CA 1
ATOM 930 C C . ASP A 1 121 ? 26.718 -11.443 5.420 1.00 25.72 966 ASP A C 1
ATOM 931 O O . ASP A 1 121 ? 26.493 -11.240 6.619 1.00 26.98 966 ASP A O 1
ATOM 936 N N . LYS A 1 122 ? 27.931 -11.731 4.964 1.00 26.19 967 LYS A N 1
ATOM 937 C CA . LYS A 1 122 ? 28.992 -12.036 5.913 1.00 25.77 967 LYS A CA 1
ATOM 938 C C . LYS A 1 122 ? 29.425 -10.788 6.671 1.00 28.05 967 LYS A C 1
ATOM 939 O O . LYS A 1 122 ? 29.307 -9.661 6.181 1.00 25.82 967 LYS A O 1
ATOM 945 N N . ASN A 1 123 ? 29.903 -11.011 7.898 1.00 25.58 968 ASN A N 1
ATOM 946 C CA . ASN A 1 123 ? 30.441 -9.955 8.759 1.00 23.70 968 ASN A CA 1
ATOM 947 C C . ASN A 1 123 ? 29.409 -8.860 9.017 1.00 25.20 968 ASN A C 1
ATOM 948 O O . ASN A 1 123 ? 29.697 -7.667 8.902 1.00 26.56 968 ASN A O 1
ATOM 953 N N . ASN A 1 124 ? 28.191 -9.284 9.369 1.00 24.47 969 ASN A N 1
ATOM 954 C CA . ASN A 1 124 ? 27.134 -8.381 9.836 1.00 25.69 969 ASN A CA 1
ATOM 955 C C . ASN A 1 124 ? 26.707 -7.395 8.750 1.00 25.44 969 ASN A C 1
ATOM 956 O O . ASN A 1 124 ? 26.342 -6.252 9.042 1.00 28.36 969 ASN A O 1
ATOM 961 N N . SER A 1 125 ? 26.746 -7.822 7.494 1.00 22.17 970 SER A N 1
ATOM 962 C CA . SER A 1 125 ? 26.389 -6.975 6.362 1.00 21.53 970 SER A CA 1
ATOM 963 C C . SER A 1 125 ? 25.093 -7.465 5.726 1.00 22.70 970 SER A C 1
ATOM 964 O O . SER A 1 125 ? 24.453 -8.409 6.202 1.00 23.83 970 SER A O 1
ATOM 967 N N . THR A 1 126 ? 24.702 -6.800 4.637 1.00 20.96 971 THR A N 1
ATOM 968 C CA . THR A 1 126 ? 23.416 -7.030 3.997 1.00 21.76 971 THR A CA 1
ATOM 969 C C . THR A 1 126 ? 23.609 -7.402 2.536 1.00 22.28 971 THR A C 1
ATOM 970 O O . THR A 1 126 ? 24.397 -6.771 1.823 1.00 21.10 971 THR A O 1
ATOM 974 N N . LYS A 1 127 ? 22.874 -8.419 2.091 1.00 19.26 972 LYS A N 1
ATOM 975 C CA . LYS A 1 127 ? 22.773 -8.750 0.678 1.00 19.12 972 LYS A CA 1
ATOM 976 C C . LYS A 1 127 ? 21.465 -8.202 0.136 1.00 21.76 972 LYS A C 1
ATOM 977 O O . LYS A 1 127 ? 20.395 -8.480 0.685 1.00 22.10 972 LYS A O 1
ATOM 983 N N . LEU A 1 128 ? 21.550 -7.429 -0.937 1.00 19.46 973 LEU A N 1
ATOM 984 C CA . LEU A 1 128 ? 20.378 -6.897 -1.614 1.00 19.15 973 LEU A CA 1
ATOM 985 C C . LEU A 1 128 ? 20.225 -7.630 -2.941 1.00 20.98 973 LEU A C 1
ATOM 986 O O . LEU A 1 128 ? 21.147 -7.636 -3.760 1.00 22.87 973 LEU A O 1
ATOM 991 N N . THR A 1 129 ? 19.073 -8.258 -3.143 1.00 19.69 974 THR A N 1
ATOM 992 C CA . THR A 1 129 ? 18.762 -8.938 -4.390 1.00 19.02 974 THR A CA 1
ATOM 993 C C . THR A 1 129 ? 17.559 -8.252 -5.003 1.00 19.25 974 THR A C 1
ATOM 994 O O . THR A 1 129 ? 16.529 -8.101 -4.339 1.00 20.59 974 THR A O 1
ATOM 998 N N . VAL A 1 130 ? 17.683 -7.838 -6.260 1.00 20.06 975 VAL A N 1
ATOM 999 C CA . VAL A 1 130 ? 16.633 -7.085 -6.932 1.00 19.01 975 VAL A CA 1
ATOM 1000 C C . VAL A 1 130 ? 16.186 -7.856 -8.163 1.00 21.98 975 VAL A C 1
ATOM 1001 O O . VAL A 1 130 ? 17.021 -8.295 -8.966 1.00 19.69 975 VAL A O 1
ATOM 1005 N N . TYR A 1 131 ? 14.874 -8.032 -8.291 1.00 19.27 976 TYR A N 1
ATOM 1006 C CA . TYR A 1 131 ? 14.238 -8.620 -9.462 1.00 20.51 976 TYR A CA 1
ATOM 1007 C C . TYR A 1 131 ? 13.304 -7.610 -10.112 1.00 22.01 976 TYR A C 1
ATOM 1008 O O . TYR A 1 131 ? 12.742 -6.747 -9.436 1.00 20.43 976 TYR A O 1
ATOM 1017 N N . ASN A 1 132 ? 13.107 -7.737 -11.430 1.00 18.29 977 ASN A N 1
ATOM 1018 C CA . ASN A 1 132 ? 12.193 -6.845 -12.134 1.00 20.18 977 ASN A CA 1
ATOM 1019 C C . ASN A 1 132 ? 11.447 -7.613 -13.212 1.00 21.63 977 ASN A C 1
ATOM 1020 O O . ASN A 1 132 ? 12.040 -8.427 -13.924 1.00 22.96 977 ASN A O 1
ATOM 1025 N N . SER A 1 133 ? 10.148 -7.347 -13.327 1.00 20.34 978 SER A N 1
ATOM 1026 C CA . SER A 1 133 ? 9.323 -7.970 -14.355 1.00 21.98 978 SER A CA 1
ATOM 1027 C C . SER A 1 133 ? 8.163 -7.044 -14.687 1.00 23.65 978 SER A C 1
ATOM 1028 O O . SER A 1 133 ? 7.907 -6.058 -13.992 1.00 23.37 978 SER A O 1
ATOM 1031 N N . VAL A 1 134 ? 7.466 -7.361 -15.778 1.00 22.09 979 VAL A N 1
ATOM 1032 C CA . VAL A 1 134 ? 6.275 -6.626 -16.180 1.00 22.28 979 VAL A CA 1
ATOM 1033 C C . VAL A 1 134 ? 5.087 -7.578 -16.140 1.00 23.09 979 VAL A C 1
ATOM 1034 O O . VAL A 1 134 ? 5.171 -8.707 -16.639 1.00 26.90 979 VAL A O 1
ATOM 1038 N N . ASP A 1 135 ? 3.993 -7.122 -15.537 1.00 24.15 980 ASP A N 1
ATOM 1039 C CA . ASP A 1 135 ? 2.727 -7.849 -15.503 1.00 27.90 980 ASP A CA 1
ATOM 1040 C C . ASP A 1 135 ? 1.777 -7.250 -16.529 1.00 26.58 980 ASP A C 1
ATOM 1041 O O . ASP A 1 135 ? 1.410 -6.075 -16.424 1.00 26.72 980 ASP A O 1
ATOM 1046 N N . TRP A 1 136 ? 1.369 -8.061 -17.504 1.00 27.70 981 TRP A N 1
ATOM 1047 C CA . TRP A 1 136 ? 0.477 -7.631 -18.574 1.00 29.82 981 TRP A CA 1
ATOM 1048 C C . TRP A 1 136 ? -0.959 -8.040 -18.273 1.00 28.94 981 TRP A C 1
ATOM 1049 O O . TRP A 1 136 ? -1.213 -9.177 -17.863 1.00 34.57 981 TRP A O 1
ATOM 1060 N N . THR A 1 137 ? -1.893 -7.114 -18.488 1.00 28.41 982 THR A N 1
ATOM 1061 C CA . THR A 1 137 ? -3.316 -7.405 -18.372 1.00 33.29 982 THR A CA 1
ATOM 1062 C C . THR A 1 137 ? -4.044 -7.252 -19.700 1.00 36.72 982 THR A C 1
ATOM 1063 O O . THR A 1 137 ? -5.269 -7.398 -19.748 1.00 36.47 982 THR A O 1
ATOM 1067 N N . GLY A 1 138 ? -3.321 -6.959 -20.778 1.00 32.37 983 GLY A N 1
ATOM 1068 C CA . GLY A 1 138 ? -3.925 -6.828 -22.086 1.00 34.05 983 GLY A CA 1
ATOM 1069 C C . GLY A 1 138 ? -2.913 -7.094 -23.178 1.00 36.08 983 GLY A C 1
ATOM 1070 O O . GLY A 1 138 ? -1.730 -7.329 -22.919 1.00 33.81 983 GLY A O 1
ATOM 1071 N N . LYS A 1 139 ? -3.398 -7.052 -24.417 1.00 36.53 984 LYS A N 1
ATOM 1072 C CA . LYS A 1 139 ? -2.572 -7.311 -25.587 1.00 36.05 984 LYS A CA 1
ATOM 1073 C C . LYS A 1 139 ? -1.764 -6.074 -25.960 1.00 27.55 984 LYS A C 1
ATOM 1074 O O . LYS A 1 139 ? -2.288 -4.957 -25.985 1.00 33.82 984 LYS A O 1
ATOM 1080 N N . SER A 1 140 ? -0.479 -6.278 -26.241 1.00 29.35 985 SER A N 1
ATOM 1081 C CA . SER A 1 140 ? 0.388 -5.197 -26.694 1.00 26.46 985 SER A CA 1
ATOM 1082 C C . SER A 1 140 ? 1.355 -5.731 -27.741 1.00 24.66 985 SER A C 1
ATOM 1083 O O . SER A 1 140 ? 1.899 -6.827 -27.596 1.00 27.90 985 SER A O 1
ATOM 1086 N N . TRP A 1 141 ? 1.579 -4.946 -28.789 1.00 24.30 986 TRP A N 1
ATOM 1087 C CA . TRP A 1 141 ? 2.524 -5.325 -29.827 1.00 23.17 986 TRP A CA 1
ATOM 1088 C C . TRP A 1 141 ? 3.884 -4.668 -29.640 1.00 23.97 986 TRP A C 1
ATOM 1089 O O . TRP A 1 141 ? 4.700 -4.665 -30.566 1.00 22.30 986 TRP A O 1
ATOM 1100 N N . ILE A 1 142 ? 4.159 -4.137 -28.452 1.00 23.72 987 ILE A N 1
ATOM 1101 C CA . ILE A 1 142 ? 5.471 -3.574 -28.161 1.00 20.74 987 ILE A CA 1
ATOM 1102 C C . ILE A 1 142 ? 5.955 -4.131 -26.825 1.00 22.00 987 ILE A C 1
ATOM 1103 O O . ILE A 1 142 ? 6.700 -3.464 -26.097 1.00 21.13 987 ILE A O 1
ATOM 1108 N N . LYS A 1 143 ? 5.554 -5.366 -26.512 1.00 21.96 988 LYS A N 1
ATOM 1109 C CA . LYS A 1 143 ? 5.844 -5.940 -25.197 1.00 21.83 988 LYS A CA 1
ATOM 1110 C C . LYS A 1 143 ? 7.339 -6.093 -24.961 1.00 21.98 988 LYS A C 1
ATOM 1111 O O . LYS A 1 143 ? 7.840 -5.748 -23.888 1.00 24.04 988 LYS A O 1
ATOM 1117 N N . SER A 1 144 ? 8.067 -6.629 -25.941 1.00 22.14 989 SER A N 1
ATOM 1118 C CA . SER A 1 144 ? 9.502 -6.836 -25.756 1.00 23.50 989 SER A CA 1
ATOM 1119 C C . SER A 1 144 ? 10.227 -5.512 -25.592 1.00 24.34 989 SER A C 1
ATOM 1120 O O . SER A 1 144 ? 11.106 -5.381 -24.731 1.00 24.00 989 SER A O 1
ATOM 1123 N N . MET A 1 145 ? 9.868 -4.516 -26.405 1.00 20.85 990 MET A N 1
ATOM 1124 C CA . MET A 1 145 ? 10.457 -3.190 -26.256 1.00 20.87 990 MET A CA 1
ATOM 1125 C C . MET A 1 145 ? 10.215 -2.639 -24.855 1.00 21.98 990 MET A C 1
ATOM 1126 O O . MET A 1 145 ? 11.133 -2.107 -24.219 1.00 22.55 990 MET A O 1
ATOM 1131 N N . ILE A 1 146 ? 8.980 -2.740 -24.359 1.00 21.31 991 ILE A N 1
ATOM 1132 C CA . ILE A 1 146 ? 8.695 -2.216 -23.026 1.00 20.58 991 ILE A CA 1
ATOM 1133 C C . ILE A 1 146 ? 9.448 -3.006 -21.964 1.00 19.90 991 ILE A C 1
ATOM 1134 O O . ILE A 1 146 ? 10.002 -2.427 -21.019 1.00 21.14 991 ILE A O 1
ATOM 1139 N N . GLU A 1 147 ? 9.484 -4.336 -22.089 1.00 21.42 992 GLU A N 1
ATOM 1140 C CA . GLU A 1 147 ? 10.145 -5.131 -21.057 1.00 20.88 992 GLU A CA 1
ATOM 1141 C C . GLU A 1 147 ? 11.644 -4.860 -21.014 1.00 23.50 992 GLU A C 1
ATOM 1142 O O . GLU A 1 147 ? 12.232 -4.753 -19.928 1.00 22.18 992 GLU A O 1
ATOM 1148 N N . LYS A 1 148 ? 12.278 -4.733 -22.180 1.00 21.00 993 LYS A N 1
ATOM 1149 C CA . LYS A 1 148 ? 13.710 -4.454 -22.228 1.00 22.14 993 LYS A CA 1
ATOM 1150 C C . LYS A 1 148 ? 14.023 -3.058 -21.706 1.00 24.86 993 LYS A C 1
ATOM 1151 O O . LYS A 1 148 ? 14.932 -2.882 -20.884 1.00 24.72 993 LYS A O 1
ATOM 1157 N N . GLY A 1 149 ? 13.295 -2.047 -22.188 1.00 21.52 994 GLY A N 1
ATOM 1158 C CA . GLY A 1 149 ? 13.517 -0.697 -21.700 1.00 20.50 994 GLY A CA 1
ATOM 1159 C C . GLY A 1 149 ? 13.280 -0.588 -20.205 1.00 21.11 994 GLY A C 1
ATOM 1160 O O . GLY A 1 149 ? 14.017 0.106 -19.498 1.00 22.97 994 GLY A O 1
ATOM 1161 N N . THR A 1 150 ? 12.256 -1.285 -19.707 1.00 19.47 995 THR A N 1
ATOM 1162 C CA . THR A 1 150 ? 11.973 -1.282 -18.273 1.00 18.72 995 THR A CA 1
ATOM 1163 C C . THR A 1 150 ? 13.114 -1.912 -17.497 1.00 23.63 995 THR A C 1
ATOM 1164 O O . THR A 1 150 ? 13.592 -1.352 -16.501 1.00 23.16 995 THR A O 1
ATOM 1168 N N . PHE A 1 151 ? 13.558 -3.087 -17.938 1.00 21.12 996 PHE A N 1
ATOM 1169 C CA . PHE A 1 151 ? 14.596 -3.810 -17.211 1.00 24.13 996 PHE A CA 1
ATOM 1170 C C . PHE A 1 151 ? 15.905 -3.026 -17.194 1.00 24.05 996 PHE A C 1
ATOM 1171 O O . PHE A 1 151 ? 16.569 -2.915 -16.152 1.00 22.95 996 PHE A O 1
ATOM 1179 N N . ASP A 1 152 ? 16.304 -2.493 -18.354 1.00 22.23 997 ASP A N 1
ATOM 1180 C CA . ASP A 1 152 ? 17.524 -1.698 -18.421 1.00 24.01 997 ASP A CA 1
ATOM 1181 C C . ASP A 1 152 ? 17.418 -0.467 -17.535 1.00 22.69 997 ASP A C 1
ATOM 1182 O O . ASP A 1 152 ? 18.396 -0.070 -16.893 1.00 25.50 997 ASP A O 1
ATOM 1187 N N . GLY A 1 153 ? 16.237 0.146 -17.490 1.00 21.26 998 GLY A N 1
ATOM 1188 C CA . GLY A 1 153 ? 16.048 1.307 -16.633 1.00 22.83 998 GLY A CA 1
ATOM 1189 C C . GLY A 1 153 ? 16.211 0.971 -15.164 1.00 22.35 998 GLY A C 1
ATOM 1190 O O . GLY A 1 153 ? 16.837 1.721 -14.413 1.00 22.27 998 GLY A O 1
ATOM 1191 N N . VAL A 1 154 ? 15.656 -0.167 -14.737 1.00 21.55 999 VAL A N 1
ATOM 1192 C CA . VAL A 1 154 ? 15.792 -0.566 -13.339 1.00 19.49 999 VAL A CA 1
ATOM 1193 C C . VAL A 1 154 ? 17.233 -0.935 -13.035 1.00 22.29 999 VAL A C 1
ATOM 1194 O O . VAL A 1 154 ? 17.739 -0.642 -11.945 1.00 22.42 999 VAL A O 1
ATOM 1198 N N . ALA A 1 155 ? 17.933 -1.551 -13.987 1.00 20.35 1000 ALA A N 1
ATOM 1199 C CA . ALA A 1 155 ? 19.352 -1.815 -13.779 1.00 21.01 1000 ALA A CA 1
ATOM 1200 C C . ALA A 1 155 ? 20.108 -0.511 -13.551 1.00 23.81 1000 ALA A C 1
ATOM 1201 O O . ALA A 1 155 ? 20.885 -0.391 -12.593 1.00 22.81 1000 ALA A O 1
ATOM 1203 N N . ASP A 1 156 ? 19.845 0.496 -14.395 1.00 22.90 1001 ASP A N 1
ATOM 1204 C CA . ASP A 1 156 ? 20.498 1.793 -14.241 1.00 22.34 1001 ASP A CA 1
ATOM 1205 C C . ASP A 1 156 ? 20.177 2.415 -12.889 1.00 23.49 1001 ASP A C 1
ATOM 1206 O O . ASP A 1 156 ? 21.075 2.889 -12.180 1.00 23.61 1001 ASP A O 1
ATOM 1211 N N . THR A 1 157 ? 18.893 2.452 -12.524 1.00 20.30 1002 THR A N 1
ATOM 1212 C CA . THR A 1 157 ? 18.540 3.155 -11.295 1.00 18.40 1002 THR A CA 1
ATOM 1213 C C . THR A 1 157 ? 18.946 2.372 -10.054 1.00 20.76 1002 THR A C 1
ATOM 1214 O O . THR A 1 157 ? 19.235 2.985 -9.023 1.00 18.75 1002 THR A O 1
ATOM 1218 N N . THR A 1 158 ? 18.980 1.038 -10.125 1.00 20.04 1003 THR A N 1
ATOM 1219 C CA . THR A 1 158 ? 19.409 0.267 -8.961 1.00 18.32 1003 THR A CA 1
ATOM 1220 C C . THR A 1 158 ? 20.892 0.479 -8.690 1.00 21.43 1003 THR A C 1
ATOM 1221 O O . THR A 1 158 ? 21.309 0.547 -7.528 1.00 20.34 1003 THR A O 1
ATOM 1225 N N . LYS A 1 159 ? 21.699 0.607 -9.747 1.00 21.01 1004 LYS A N 1
ATOM 1226 C CA . LYS A 1 159 ? 23.113 0.921 -9.560 1.00 21.82 1004 LYS A CA 1
ATOM 1227 C C . LYS A 1 159 ? 23.287 2.256 -8.841 1.00 23.18 1004 LYS A C 1
ATOM 1228 O O . LYS A 1 159 ? 24.127 2.380 -7.940 1.00 20.75 1004 LYS A O 1
ATOM 1234 N N . ILE A 1 160 ? 22.490 3.264 -9.217 1.00 20.77 1005 ILE A N 1
ATOM 1235 C CA . ILE A 1 160 ? 22.545 4.560 -8.541 1.00 19.63 1005 ILE A CA 1
ATOM 1236 C C . ILE A 1 160 ? 22.099 4.424 -7.092 1.00 18.48 1005 ILE A C 1
ATOM 1237 O O . ILE A 1 160 ? 22.690 5.032 -6.186 1.00 18.15 1005 ILE A O 1
ATOM 1242 N N . MET A 1 161 ? 21.062 3.618 -6.843 1.00 18.56 1006 MET A N 1
ATOM 1243 C CA . MET A 1 161 ? 20.609 3.427 -5.471 1.00 18.75 1006 MET A CA 1
ATOM 1244 C C . MET A 1 161 ? 21.716 2.857 -4.598 1.00 18.78 1006 MET A C 1
ATOM 1245 O O . MET A 1 161 ? 21.925 3.315 -3.471 1.00 19.36 1006 MET A O 1
ATOM 1250 N N . ILE A 1 162 ? 22.426 1.843 -5.097 1.00 18.73 1007 ILE A N 1
ATOM 1251 C CA . ILE A 1 162 ? 23.499 1.240 -4.319 1.00 17.41 1007 ILE A CA 1
ATOM 1252 C C . ILE A 1 162 ? 24.604 2.260 -4.070 1.00 18.05 1007 ILE A C 1
ATOM 1253 O O . ILE A 1 162 ? 25.105 2.381 -2.950 1.00 18.78 1007 ILE A O 1
ATOM 1258 N N . SER A 1 163 ? 24.991 3.016 -5.100 1.00 19.59 1008 SER A N 1
ATOM 1259 C CA . SER A 1 163 ? 25.992 4.063 -4.910 1.00 18.84 1008 SER A CA 1
ATOM 1260 C C . SER A 1 163 ? 25.542 5.079 -3.865 1.00 21.80 1008 SER A C 1
ATOM 1261 O O . SER A 1 163 ? 26.337 5.512 -3.023 1.00 21.40 1008 SER A O 1
ATOM 1264 N N . GLU A 1 164 ? 24.264 5.460 -3.893 1.00 18.71 1009 GLU A N 1
ATOM 1265 C CA . GLU A 1 164 ? 23.777 6.477 -2.969 1.00 16.98 1009 GLU A CA 1
ATOM 1266 C C . GLU A 1 164 ? 23.701 5.940 -1.545 1.00 19.25 1009 GLU A C 1
ATOM 1267 O O . GLU A 1 164 ? 23.988 6.667 -0.588 1.00 19.44 1009 GLU A O 1
ATOM 1273 N N . ILE A 1 165 ? 23.326 4.668 -1.383 1.00 17.85 1010 ILE A N 1
ATOM 1274 C CA . ILE A 1 165 ? 23.298 4.080 -0.046 1.00 15.97 1010 ILE A CA 1
ATOM 1275 C C . ILE A 1 165 ? 24.692 4.082 0.565 1.00 19.02 1010 ILE A C 1
ATOM 1276 O O . ILE A 1 165 ? 24.863 4.404 1.748 1.00 19.85 1010 ILE A O 1
ATOM 1281 N N . LYS A 1 166 ? 25.710 3.750 -0.238 1.00 18.74 1011 LYS A N 1
ATOM 1282 C CA . LYS A 1 166 ? 27.086 3.779 0.253 1.00 20.93 1011 LYS A CA 1
ATOM 1283 C C . LYS A 1 166 ? 27.475 5.176 0.718 1.00 21.43 1011 LYS A C 1
ATOM 1284 O O . LYS A 1 166 ? 28.156 5.333 1.738 1.00 22.46 1011 LYS A O 1
ATOM 1290 N N . LYS A 1 167 ? 27.058 6.203 -0.024 1.00 20.74 1012 LYS A N 1
ATOM 1291 C CA .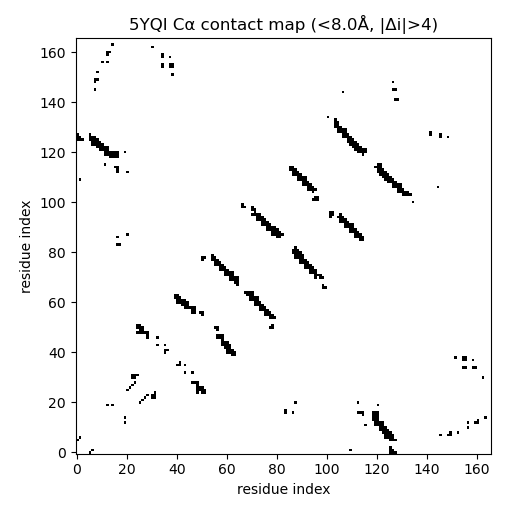 LYS A 1 167 ? 27.350 7.571 0.382 1.00 20.95 1012 LYS A CA 1
ATOM 1292 C C . LYS A 1 167 ? 26.655 7.910 1.692 1.00 23.01 1012 LYS A C 1
ATOM 1293 O O . LYS A 1 167 ? 27.253 8.514 2.592 1.00 21.62 1012 LYS A O 1
ATOM 1299 N N . ILE A 1 168 ? 25.376 7.553 1.805 1.00 20.64 1013 ILE A N 1
ATOM 1300 C CA . ILE A 1 168 ? 24.639 7.830 3.034 1.00 19.56 1013 ILE A CA 1
ATOM 1301 C C . ILE A 1 168 ? 25.331 7.179 4.227 1.00 22.63 1013 ILE A C 1
ATOM 1302 O O . ILE A 1 168 ? 25.440 7.778 5.306 1.00 23.34 1013 ILE A O 1
ATOM 1307 N N . LEU A 1 169 ? 25.837 5.959 4.050 1.00 23.54 1014 LEU A N 1
ATOM 1308 C CA . LEU A 1 169 ? 26.459 5.209 5.138 1.00 23.49 1014 LEU A CA 1
ATOM 1309 C C . LEU A 1 169 ? 27.960 5.464 5.295 1.00 26.66 1014 LEU A C 1
ATOM 1310 O O . LEU A 1 169 ? 28.601 4.795 6.116 1.00 34.60 1014 LEU A O 1
ATOM 1315 N N . SER A 1 170 ? 28.532 6.410 4.553 1.00 26.87 1015 SER A N 1
ATOM 1316 C CA . SER A 1 170 ? 29.977 6.624 4.582 1.00 28.80 1015 SER A CA 1
ATOM 1317 C C . SER A 1 170 ? 30.462 7.364 5.827 1.00 33.44 1015 SER A C 1
ATOM 1318 O O . SER A 1 170 ? 31.681 7.478 6.017 1.00 36.95 1015 SER A O 1
ATOM 1321 N N . ASP A 1 171 ? 29.556 7.866 6.666 1.00 32.45 1016 ASP A N 1
ATOM 1322 C CA . ASP A 1 171 ? 29.924 8.408 7.974 1.00 39.80 1016 ASP A CA 1
ATOM 1323 C C . ASP A 1 171 ? 30.338 7.284 8.921 1.00 40.70 1016 ASP A C 1
ATOM 1324 O O . ASP A 1 171 ? 31.429 6.728 8.811 1.00 45.53 1016 ASP A O 1
#

B-factor: mean 25.92, std 7.01, range [14.5, 51.64]

InterPro domains:
  IPR004182 GRAM domain [PF02893] (648-756)
  IPR004182 GRAM domain [SM00568] (647-716)
  IPR011993 PH-like domain superfamily [G3DSA:2.30.29.30] (644-756)
  IPR031968 VASt domain [PF16016] (855-998)
  IPR031968 VASt domain [PF16016] (1068-1205)
  IPR031968 VASt domain [PS51778] (851-1018)
  IPR031968 VASt domain [PS51778] (1059-1225)
  IPR051482 Cholesterol transport domain-containing protein [PTHR23319] (211-1018)

Radius of gyration: 15.68 Å; Cα contacts (8 Å, |Δi|>4): 326; chains: 1; bounding box: 34×32×42 Å

Organism: Saccharomyces cerevisiae (strain ATCC 204508 / S288c) (NCBI:txid559292)

Sequence (166 aa):
AMDNDHLVIEANINAPLGKVVNLLYGEDVSYYERILKAQKNFEISPIPNNFLTKKIRDYAYTKPLIGPSKTKCLITDTLEHYDLEDYVKVLSITKNPDVPSGNIFSVKTVFLFSWDKNNSTKLTVYNSVDWTGKSWIKSMIEKGTFDGVADTTKIMISEIKKILSD

Foldseek 3Di:
DPDPVFWLDKDWDAAAQVVLCCLPQAQPPVLVVVLCVLLVWAPWADWHRCCVPVQKTWTKIKAADLWDRIFIWIWIKGWPDDDSVFKTKIKIKIQTCRTVLSVFKIKIKIWIWGADPPNIIITIIGIAMDGRDDDPCVVVVGVRVSVSCSSSVVSSSVSSCVVPVD